Protein AF-A0A956L7J0-F1 (afdb_monomer_lite)

pLDDT: mean 88.33, std 12.63, range [46.91, 97.81]

Radius of gyration: 18.57 Å; chains: 1; bounding box: 39×32×46 Å

Secondary structure (DSSP, 8-state):
--HHHHHHHHHHHHHHHHHHHHHHHHHS--EEEEEEEEPTTT-PEEEEEE-HHHHHHHHHHHHHHHHHTTS--

Structure (mmCIF, N/CA/C/O backbone):
data_AF-A0A956L7J0-F1
#
_entry.id   AF-A0A956L7J0-F1
#
loop_
_atom_site.group_PDB
_atom_site.id
_atom_site.type_symbol
_atom_site.label_atom_id
_atom_site.label_alt_id
_atom_site.label_comp_id
_atom_site.label_asym_id
_atom_site.label_entity_id
_atom_site.label_seq_id
_atom_site.pdbx_PDB_ins_code
_atom_site.Cartn_x
_atom_site.Cartn_y
_atom_site.Cartn_z
_atom_site.occupancy
_atom_site.B_iso_or_equiv
_atom_site.auth_seq_id
_atom_site.auth_comp_id
_atom_site.auth_asym_id
_atom_site.auth_atom_id
_atom_site.pdbx_PDB_model_num
ATOM 1 N N . MET A 1 1 ? 17.310 22.580 -21.864 1.00 46.91 1 MET A N 1
ATOM 2 C CA . MET A 1 1 ? 15.908 22.674 -21.391 1.00 46.91 1 MET A CA 1
ATOM 3 C C . MET A 1 1 ? 15.294 21.273 -21.367 1.00 46.91 1 MET A C 1
ATOM 5 O O . MET A 1 1 ? 14.241 21.055 -21.936 1.00 46.91 1 MET A O 1
ATOM 9 N N . SER A 1 2 ? 16.003 20.329 -20.742 1.00 53.62 2 SER A N 1
ATOM 10 C CA . SER A 1 2 ? 15.697 18.887 -20.671 1.00 53.62 2 SER A CA 1
ATOM 11 C C . SER A 1 2 ? 15.821 18.355 -19.231 1.00 53.62 2 SER A C 1
ATOM 13 O O . SER A 1 2 ? 15.376 17.257 -18.931 1.00 53.62 2 SER A O 1
ATOM 15 N N . ASP A 1 3 ? 16.367 19.156 -18.305 1.00 52.59 3 ASP A N 1
ATOM 16 C CA . ASP A 1 3 ? 16.525 18.810 -16.882 1.00 52.59 3 ASP A CA 1
ATOM 17 C C . ASP A 1 3 ? 15.243 19.013 -16.051 1.00 52.59 3 ASP A C 1
ATOM 19 O O . ASP A 1 3 ? 15.079 18.453 -14.964 1.00 52.59 3 ASP A O 1
ATOM 23 N N . VAL A 1 4 ? 14.299 19.806 -16.569 1.00 53.56 4 VAL A N 1
ATOM 24 C CA . VAL A 1 4 ? 13.024 20.094 -15.890 1.00 53.56 4 VAL A CA 1
ATOM 25 C C . VAL A 1 4 ? 12.074 18.894 -15.975 1.00 53.56 4 VAL A C 1
ATOM 27 O O . VAL A 1 4 ? 11.378 18.596 -15.007 1.00 53.56 4 VAL A O 1
ATOM 30 N N . GLU A 1 5 ? 12.102 18.144 -17.081 1.00 50.28 5 GLU A N 1
ATOM 31 C CA . GLU A 1 5 ? 11.263 16.952 -17.269 1.00 50.28 5 GLU A CA 1
ATOM 32 C C . GLU A 1 5 ? 11.640 15.837 -16.279 1.00 50.28 5 GLU A C 1
ATOM 34 O O . GLU A 1 5 ? 10.758 15.240 -15.661 1.00 50.28 5 GLU A O 1
ATOM 39 N N . GLY A 1 6 ? 12.939 15.636 -16.016 1.00 56.78 6 GLY A N 1
ATOM 40 C CA . GLY A 1 6 ? 13.420 14.697 -14.991 1.00 56.78 6 GLY A CA 1
ATOM 41 C C . GLY A 1 6 ? 13.022 15.089 -13.560 1.00 56.78 6 GLY A C 1
ATOM 42 O O . GLY A 1 6 ? 12.733 14.223 -12.732 1.00 56.78 6 GLY A O 1
ATOM 43 N N . SER A 1 7 ? 12.926 16.393 -13.280 1.00 63.44 7 SER A N 1
ATOM 44 C CA . SER A 1 7 ? 12.551 16.925 -11.961 1.00 63.44 7 SER A CA 1
ATOM 45 C C . SER A 1 7 ? 11.049 16.798 -11.680 1.00 63.44 7 SER A C 1
ATOM 47 O O . SER A 1 7 ? 10.653 16.405 -10.581 1.00 63.44 7 SER A O 1
ATOM 49 N N . CYS A 1 8 ? 10.198 17.073 -12.675 1.00 67.56 8 CYS A N 1
ATOM 50 C CA . CYS A 1 8 ? 8.749 16.893 -12.551 1.00 67.56 8 CYS A CA 1
ATOM 51 C C . CYS A 1 8 ? 8.369 15.415 -12.397 1.00 67.56 8 CYS A C 1
ATOM 53 O O . CYS A 1 8 ? 7.514 15.091 -11.571 1.00 67.56 8 CYS A O 1
ATOM 55 N N . VAL A 1 9 ? 9.028 14.515 -13.136 1.00 76.81 9 VAL A N 1
ATOM 56 C CA . VAL A 1 9 ? 8.818 13.067 -12.988 1.00 76.81 9 VAL A CA 1
ATOM 57 C C . VAL A 1 9 ? 9.213 12.612 -11.583 1.00 76.81 9 VAL A C 1
ATOM 59 O O . VAL A 1 9 ? 8.400 11.982 -10.909 1.00 76.81 9 VAL A O 1
ATOM 62 N N . GLY A 1 10 ? 10.397 13.003 -11.095 1.00 77.31 10 GLY A N 1
ATOM 63 C CA . GLY A 1 10 ? 10.844 12.689 -9.733 1.00 77.31 10 GLY A CA 1
ATOM 64 C C . GLY A 1 10 ? 9.888 13.187 -8.640 1.00 77.31 10 GLY A C 1
ATOM 65 O O . GLY A 1 10 ? 9.653 12.482 -7.661 1.00 77.31 10 GLY A O 1
ATOM 66 N N . MET A 1 11 ? 9.275 14.360 -8.832 1.00 84.44 11 MET A N 1
ATOM 67 C CA . MET A 1 11 ? 8.294 14.926 -7.896 1.00 84.44 11 MET A CA 1
ATOM 68 C C . MET A 1 11 ? 6.947 14.186 -7.906 1.00 84.44 11 MET A C 1
ATOM 70 O O . MET A 1 11 ? 6.282 14.109 -6.873 1.00 84.44 11 MET A O 1
ATOM 74 N N . LEU A 1 12 ? 6.533 13.638 -9.052 1.00 89.06 12 LEU A N 1
ATOM 75 C CA . LEU A 1 12 ? 5.254 12.934 -9.195 1.00 89.06 12 LEU A CA 1
ATOM 76 C C . LEU A 1 12 ? 5.334 11.448 -8.824 1.00 89.06 12 LEU A C 1
ATOM 78 O O . LEU A 1 12 ? 4.312 10.874 -8.442 1.00 89.06 12 LEU A O 1
ATOM 82 N N . VAL A 1 13 ? 6.522 10.834 -8.876 1.00 90.00 13 VAL A N 1
ATOM 83 C CA . VAL A 1 13 ? 6.726 9.416 -8.519 1.00 90.00 13 VAL A CA 1
ATOM 84 C C . VAL A 1 13 ? 6.128 9.059 -7.148 1.00 90.00 13 VAL A C 1
ATOM 86 O O . VAL A 1 13 ? 5.361 8.094 -7.096 1.00 90.00 13 VAL A O 1
ATOM 89 N N . PRO A 1 14 ? 6.359 9.816 -6.053 1.00 91.12 14 PRO A N 1
ATOM 90 C CA . PRO A 1 14 ? 5.724 9.525 -4.769 1.00 91.12 14 PRO A CA 1
ATOM 91 C C . PRO A 1 14 ? 4.196 9.506 -4.859 1.00 91.12 14 PRO A C 1
ATOM 93 O O . PRO A 1 14 ? 3.564 8.606 -4.315 1.00 91.12 14 PRO A O 1
ATOM 96 N N . GLY A 1 15 ? 3.594 10.453 -5.586 1.00 94.38 15 GLY A N 1
ATOM 97 C CA . GLY A 1 15 ? 2.144 10.520 -5.774 1.00 94.38 15 GLY A CA 1
ATOM 98 C C . GLY A 1 15 ? 1.589 9.282 -6.477 1.00 94.38 15 GLY A C 1
ATOM 99 O O . GLY A 1 15 ? 0.583 8.724 -6.038 1.00 94.38 15 GLY A O 1
ATOM 100 N N . VAL A 1 16 ? 2.279 8.803 -7.515 1.00 93.31 16 VAL A N 1
ATOM 101 C CA . VAL A 1 16 ? 1.913 7.564 -8.221 1.00 93.31 16 VAL A CA 1
ATOM 102 C C . VAL A 1 16 ? 2.027 6.353 -7.294 1.00 93.31 16 VAL A C 1
ATOM 104 O O . VAL A 1 16 ? 1.103 5.542 -7.232 1.00 93.31 16 VAL A O 1
ATOM 107 N N . VAL A 1 17 ? 3.119 6.247 -6.530 1.00 93.69 17 VAL A N 1
ATOM 10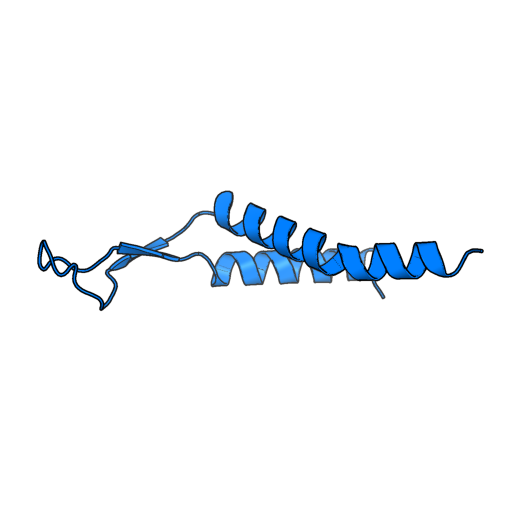8 C CA . VAL A 1 17 ? 3.335 5.139 -5.585 1.00 93.69 17 VAL A CA 1
ATOM 109 C C . VAL A 1 17 ? 2.268 5.136 -4.489 1.00 93.69 17 VAL A C 1
ATOM 111 O O . VAL A 1 17 ? 1.651 4.101 -4.241 1.00 93.69 17 VAL A O 1
ATOM 114 N N . TYR A 1 18 ? 1.980 6.282 -3.867 1.00 95.75 18 TYR A N 1
ATOM 115 C CA . TYR A 1 18 ? 0.918 6.382 -2.862 1.00 95.75 18 TYR A CA 1
ATOM 116 C C . TYR A 1 18 ? -0.465 6.099 -3.452 1.00 95.75 18 TYR A C 1
ATOM 118 O O . TYR A 1 18 ? -1.269 5.428 -2.805 1.00 95.75 18 TYR A O 1
ATOM 126 N N . GLY A 1 19 ? -0.734 6.548 -4.680 1.00 97.44 19 GLY A N 1
ATOM 127 C CA . GLY A 1 19 ? -1.964 6.229 -5.403 1.00 97.44 19 GLY A CA 1
ATOM 128 C C . GLY A 1 19 ? -2.130 4.724 -5.628 1.00 97.44 19 GLY A C 1
ATOM 129 O O . GLY A 1 19 ? -3.184 4.170 -5.319 1.00 97.44 19 GLY A O 1
ATOM 130 N N . LEU A 1 20 ? -1.075 4.039 -6.077 1.00 96.69 20 LEU A N 1
ATOM 131 C CA . LEU A 1 20 ? -1.063 2.581 -6.227 1.00 96.69 20 LEU A CA 1
ATOM 132 C C . LEU A 1 20 ? -1.320 1.873 -4.888 1.00 96.69 20 LEU A C 1
ATOM 134 O O . LEU A 1 20 ? -2.163 0.977 -4.812 1.00 96.69 20 LEU A O 1
ATOM 138 N N . VAL A 1 21 ? -0.633 2.292 -3.821 1.00 96.69 21 VAL A N 1
ATOM 139 C CA . VAL A 1 21 ? -0.814 1.725 -2.475 1.00 96.69 21 VAL A CA 1
ATOM 140 C C . VAL A 1 21 ? -2.243 1.945 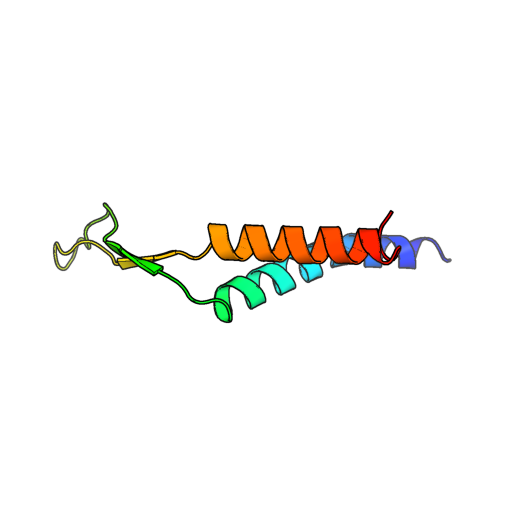-1.976 1.00 96.69 21 VAL A C 1
ATOM 142 O O . VAL A 1 21 ? -2.836 1.023 -1.411 1.00 96.69 21 VAL A O 1
ATOM 145 N N . LEU A 1 22 ? -2.823 3.125 -2.207 1.00 96.88 22 LEU A N 1
ATOM 146 C CA . LEU A 1 22 ? -4.213 3.424 -1.868 1.00 96.88 22 LEU A CA 1
ATOM 147 C C . LEU A 1 22 ? -5.172 2.486 -2.608 1.00 96.88 22 LEU A C 1
ATOM 149 O O . LEU A 1 22 ? -6.025 1.868 -1.972 1.00 96.88 22 LEU A O 1
ATOM 153 N N . VAL A 1 23 ? -5.006 2.325 -3.923 1.00 97.69 23 VAL A N 1
ATOM 154 C CA . VAL A 1 23 ? -5.822 1.403 -4.729 1.00 97.69 23 VAL A CA 1
ATOM 155 C C . VAL A 1 23 ? -5.727 -0.023 -4.186 1.00 97.69 23 VAL A C 1
ATOM 157 O O . VAL A 1 23 ? -6.756 -0.674 -4.003 1.00 97.69 23 VAL A O 1
ATOM 160 N N . LEU A 1 24 ? -4.527 -0.491 -3.836 1.00 97.00 24 LEU A N 1
ATOM 161 C CA . LEU A 1 24 ? -4.342 -1.806 -3.218 1.00 97.00 24 LEU A CA 1
ATOM 162 C C . LEU A 1 24 ? -5.112 -1.943 -1.896 1.00 97.00 24 LEU A C 1
ATOM 164 O O . LEU A 1 24 ? -5.757 -2.967 -1.672 1.00 97.00 24 LEU A O 1
ATOM 168 N N . HIS A 1 25 ? -5.108 -0.916 -1.041 1.00 96.00 25 HIS A N 1
ATOM 169 C CA . HIS A 1 25 ? -5.884 -0.928 0.205 1.00 96.00 25 HIS A CA 1
ATOM 170 C C . HIS A 1 25 ? -7.402 -0.975 -0.035 1.00 96.00 25 HIS A C 1
ATOM 172 O O . HIS A 1 25 ? -8.142 -1.484 0.817 1.00 96.00 25 HIS A O 1
ATOM 178 N N . LEU A 1 26 ? -7.886 -0.443 -1.157 1.00 94.94 26 LEU A N 1
ATOM 179 C CA . LEU A 1 26 ? -9.308 -0.460 -1.504 1.00 94.94 26 LEU A CA 1
ATOM 180 C C . LEU A 1 26 ? -9.732 -1.811 -2.091 1.00 94.94 26 LEU A C 1
ATOM 182 O O . LEU A 1 26 ? -10.760 -2.349 -1.679 1.00 94.94 26 LEU A O 1
ATOM 186 N N . VAL A 1 27 ? -8.929 -2.367 -3.002 1.00 96.31 27 VAL A N 1
ATOM 187 C CA . VAL A 1 27 ? -9.268 -3.577 -3.769 1.00 96.31 27 VAL A CA 1
ATOM 188 C C . VAL A 1 27 ? -8.998 -4.863 -2.988 1.00 96.31 27 VAL A C 1
ATOM 190 O O . VAL A 1 27 ? -9.783 -5.807 -3.077 1.00 96.31 27 VAL A O 1
ATOM 193 N N . LEU A 1 28 ? -7.907 -4.930 -2.218 1.00 94.94 28 LEU A N 1
ATOM 194 C CA . LEU A 1 28 ? -7.554 -6.153 -1.499 1.00 94.94 28 LEU A CA 1
ATOM 195 C C . LEU A 1 28 ? -8.503 -6.416 -0.318 1.00 94.94 28 LEU A C 1
ATOM 197 O O . LEU A 1 28 ? -8.944 -5.471 0.356 1.00 94.94 28 LEU A O 1
ATOM 201 N N . PRO A 1 29 ? -8.794 -7.701 -0.027 1.00 92.75 29 PRO A N 1
ATOM 202 C CA . PRO A 1 29 ? -9.656 -8.071 1.083 1.00 92.75 29 PRO A CA 1
ATOM 203 C C . PRO A 1 29 ? -9.068 -7.559 2.395 1.00 92.75 29 PRO A C 1
ATOM 205 O O . PRO A 1 29 ? -7.857 -7.579 2.612 1.00 92.75 29 PRO A O 1
ATOM 208 N N . ALA A 1 30 ? -9.946 -7.101 3.282 1.00 93.50 30 ALA A N 1
ATOM 209 C CA . ALA A 1 30 ? -9.539 -6.555 4.562 1.00 93.50 30 ALA A CA 1
ATOM 210 C C . ALA A 1 30 ? -10.207 -7.268 5.725 1.00 93.50 30 ALA A C 1
ATOM 212 O O . ALA A 1 30 ? -11.398 -7.589 5.700 1.00 93.50 30 ALA A O 1
ATOM 213 N N . GLN A 1 31 ? -9.416 -7.478 6.767 1.00 91.81 31 GLN A N 1
ATOM 214 C CA . GLN A 1 31 ? -9.853 -8.107 7.996 1.00 91.81 31 GLN A CA 1
ATOM 215 C C . GLN A 1 31 ? -10.429 -7.043 8.927 1.00 91.81 31 GLN A C 1
ATOM 217 O O . GLN A 1 31 ? -9.812 -6.007 9.162 1.00 91.81 31 GLN A O 1
ATOM 222 N N . HIS A 1 32 ? -11.624 -7.297 9.456 1.00 91.38 32 HIS A N 1
ATOM 223 C CA . HIS A 1 32 ? -12.254 -6.408 10.425 1.00 91.38 32 HIS A CA 1
ATOM 224 C C . HIS A 1 32 ? -11.923 -6.876 11.840 1.00 91.38 32 HIS A C 1
ATOM 226 O O . HIS A 1 32 ? -12.444 -7.894 12.295 1.00 91.38 32 HIS A O 1
ATOM 232 N N . VAL A 1 33 ? -11.077 -6.129 12.542 1.00 90.19 33 VAL A N 1
ATOM 233 C CA . VAL A 1 33 ? -10.614 -6.459 13.896 1.00 90.19 33 VAL A CA 1
ATOM 234 C C . VAL A 1 33 ? -11.237 -5.489 14.893 1.00 90.19 33 VAL A C 1
ATOM 236 O O . VAL A 1 33 ? -11.352 -4.295 14.622 1.00 90.19 33 VAL A O 1
ATOM 239 N N . ARG A 1 34 ? -11.680 -5.992 16.051 1.00 91.38 34 ARG A N 1
ATOM 240 C CA . ARG A 1 34 ? -12.125 -5.123 17.148 1.00 91.38 34 ARG A CA 1
ATOM 241 C C . ARG A 1 34 ? -10.907 -4.405 17.722 1.00 91.38 34 ARG A C 1
ATOM 243 O O . ARG A 1 34 ? -9.981 -5.046 18.207 1.00 91.38 34 ARG A O 1
ATOM 250 N N . GLY A 1 35 ? -10.918 -3.088 17.617 1.00 87.31 35 GLY A N 1
ATOM 251 C CA . GLY A 1 35 ? -9.914 -2.198 18.160 1.00 87.31 35 GLY A CA 1
ATOM 252 C C . GLY A 1 35 ? -10.005 -2.072 19.675 1.00 87.31 35 GLY A C 1
ATOM 253 O O . GLY A 1 35 ? -10.989 -2.460 20.305 1.00 87.31 35 GLY A O 1
ATOM 254 N N . TYR A 1 36 ? -8.955 -1.499 20.254 1.00 88.81 36 TYR A N 1
ATOM 255 C CA . TYR A 1 36 ? -8.881 -1.209 21.685 1.00 88.81 36 TYR A CA 1
ATOM 256 C C . TYR A 1 36 ? -9.591 0.104 22.048 1.00 88.81 36 TYR A C 1
ATOM 258 O O . TYR A 1 36 ? -10.007 0.287 23.190 1.00 88.81 36 TYR A O 1
ATOM 266 N N . VAL A 1 37 ? -9.742 1.016 21.080 1.00 90.38 37 VAL A N 1
ATOM 267 C CA . VAL A 1 37 ? -10.457 2.279 21.274 1.00 90.38 37 VAL A CA 1
ATOM 268 C C . VAL A 1 37 ? -11.950 1.998 21.360 1.00 90.38 37 VAL A C 1
ATOM 270 O O . VAL A 1 37 ? -12.523 1.348 20.482 1.00 90.38 37 VAL A O 1
ATOM 273 N N . ARG A 1 38 ? -12.580 2.510 22.416 1.00 90.75 38 ARG A N 1
ATOM 274 C CA . ARG A 1 38 ? -14.033 2.509 22.564 1.00 90.75 38 ARG A CA 1
ATOM 275 C C . ARG A 1 38 ? -14.602 3.810 22.036 1.00 90.75 38 ARG A C 1
ATOM 277 O O . ARG A 1 38 ? -14.041 4.878 22.268 1.00 90.75 38 ARG A O 1
ATOM 284 N N . ASP A 1 39 ? -15.718 3.695 21.340 1.00 87.75 39 ASP A N 1
ATOM 285 C CA . ASP A 1 39 ? -16.520 4.839 20.948 1.00 87.75 39 ASP A CA 1
ATOM 286 C C . ASP A 1 39 ? -17.018 5.560 22.220 1.00 87.75 39 ASP A C 1
ATOM 288 O O . ASP A 1 39 ? -17.651 4.919 23.065 1.00 87.75 39 ASP A O 1
ATOM 292 N N . PRO A 1 40 ? -16.728 6.862 22.398 1.00 86.38 40 PRO A N 1
ATOM 293 C CA . PRO A 1 40 ? -17.147 7.612 23.580 1.00 86.38 40 PRO A CA 1
ATOM 294 C C . PRO A 1 40 ? -18.669 7.784 23.682 1.00 86.38 40 PRO A C 1
ATOM 296 O O . PRO A 1 40 ? -19.171 7.989 24.785 1.00 86.38 40 PRO A O 1
ATOM 299 N N . ALA A 1 41 ? -19.409 7.684 22.574 1.00 89.94 41 ALA A N 1
ATOM 300 C CA . ALA A 1 41 ? -20.865 7.805 22.560 1.00 89.94 41 ALA A CA 1
ATOM 301 C C . ALA A 1 41 ? -21.571 6.475 22.869 1.00 89.94 41 ALA A C 1
ATOM 303 O O . ALA A 1 41 ? -22.622 6.472 23.506 1.00 89.94 41 ALA A O 1
ATOM 304 N N . THR A 1 42 ? -21.012 5.342 22.429 1.00 87.69 42 THR A N 1
ATOM 305 C CA . THR A 1 42 ? -21.683 4.027 22.524 1.00 87.69 42 THR A CA 1
ATOM 306 C C . THR A 1 42 ? -20.998 3.033 23.464 1.00 87.69 42 THR A C 1
ATOM 308 O O . THR A 1 42 ? -21.577 2.002 23.804 1.00 87.69 42 THR A O 1
ATOM 311 N N . GLY A 1 43 ? -19.759 3.299 23.879 1.00 86.75 43 GLY A N 1
ATOM 312 C CA . GLY A 1 43 ? -18.951 2.411 24.718 1.00 86.75 43 GLY A CA 1
ATOM 313 C C . GLY A 1 43 ? -18.480 1.127 24.020 1.00 86.75 43 GLY A C 1
ATOM 314 O O . GLY A 1 43 ? -17.756 0.335 24.631 1.00 86.75 43 GLY A O 1
ATOM 315 N N . GLN A 1 44 ? -18.859 0.906 22.758 1.00 89.62 44 GLN A N 1
ATOM 316 C CA . GLN A 1 44 ? -18.488 -0.279 21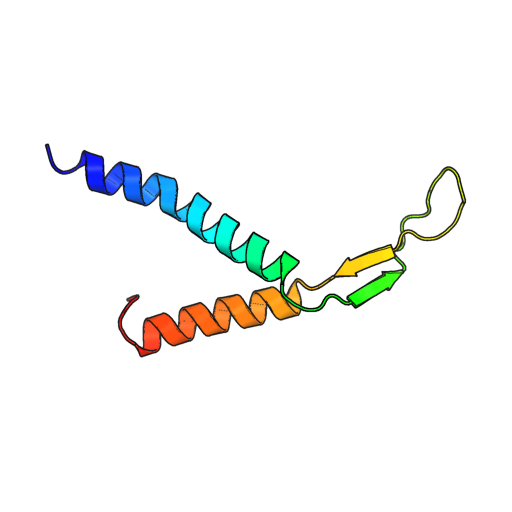.987 1.00 89.62 44 GLN A CA 1
ATOM 317 C C . GLN A 1 44 ? -17.073 -0.138 21.397 1.00 89.62 44 GLN A C 1
ATOM 319 O O . GLN A 1 44 ? -16.662 0.967 21.037 1.00 89.62 44 GLN A O 1
ATOM 324 N N . PRO A 1 45 ? -16.301 -1.236 21.273 1.00 89.50 45 PRO A N 1
ATOM 325 C CA . PRO A 1 45 ? -14.992 -1.197 20.629 1.00 89.50 45 PRO A CA 1
ATOM 326 C C . PRO A 1 45 ? -15.126 -0.900 19.131 1.00 89.50 45 PRO A C 1
ATOM 328 O O . PRO A 1 45 ? -15.896 -1.556 18.420 1.00 89.50 45 PRO A O 1
ATOM 331 N N . LEU A 1 46 ? -14.341 0.062 18.645 1.00 90.25 46 LEU A N 1
ATOM 332 C CA . LEU A 1 46 ? -14.318 0.455 17.239 1.00 90.25 46 LEU A CA 1
ATOM 333 C C . LEU A 1 46 ? -13.805 -0.701 16.369 1.00 90.25 46 LEU A C 1
ATOM 335 O O . LEU A 1 46 ? -12.915 -1.443 16.772 1.00 90.25 46 LEU A O 1
ATOM 339 N N . ARG A 1 47 ? -14.357 -0.884 15.168 1.00 90.69 47 ARG A N 1
ATOM 340 C CA . ARG A 1 47 ? -13.918 -1.942 14.242 1.00 90.69 47 ARG A CA 1
ATOM 341 C C . ARG A 1 47 ? -12.928 -1.359 13.240 1.00 90.69 47 ARG A C 1
ATOM 343 O O . ARG A 1 47 ? -13.278 -0.453 12.490 1.00 90.69 47 ARG A O 1
ATOM 350 N N . TYR A 1 48 ? -11.711 -1.889 13.215 1.00 90.94 48 TYR A N 1
ATOM 351 C CA . TYR A 1 48 ? -10.668 -1.495 12.272 1.00 90.94 48 TYR A CA 1
ATOM 352 C C . TYR A 1 48 ? -10.670 -2.403 11.056 1.00 90.94 48 TYR A C 1
ATOM 354 O O . TYR A 1 48 ? -10.738 -3.623 11.193 1.00 90.94 48 TYR A O 1
ATOM 362 N N . ARG A 1 49 ? -10.548 -1.805 9.873 1.00 91.50 49 ARG A N 1
ATOM 363 C CA . ARG A 1 49 ? -10.343 -2.515 8.612 1.00 91.50 49 ARG A CA 1
ATOM 364 C C . ARG A 1 49 ? -8.838 -2.591 8.345 1.00 91.50 49 ARG A C 1
ATOM 366 O O . ARG A 1 49 ? -8.228 -1.586 7.998 1.00 91.50 49 ARG A O 1
ATOM 373 N N . LEU A 1 50 ? -8.247 -3.767 8.537 1.00 93.81 50 LEU A N 1
ATOM 374 C CA . LEU A 1 50 ? -6.810 -4.007 8.421 1.00 93.81 50 LEU A CA 1
ATOM 375 C C . LEU A 1 50 ? -6.504 -4.892 7.211 1.00 93.81 50 LEU A C 1
ATOM 377 O O . LEU A 1 50 ? -7.003 -6.009 7.094 1.00 93.81 50 LEU A O 1
ATOM 381 N N . ASN A 1 51 ? -5.654 -4.398 6.320 1.00 96.19 51 ASN A N 1
ATOM 382 C CA . ASN A 1 51 ? -5.10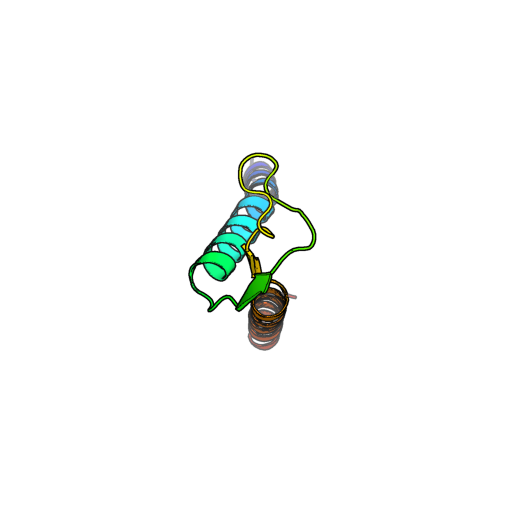4 -5.154 5.191 1.00 96.19 51 ASN A CA 1
ATOM 383 C C . ASN A 1 51 ? -3.633 -4.819 4.906 1.00 96.19 51 ASN A C 1
ATOM 385 O O . ASN A 1 51 ? -3.101 -5.246 3.886 1.00 96.19 51 ASN A O 1
ATOM 389 N N . GLY A 1 52 ? -2.957 -4.105 5.812 1.00 93.56 52 GLY A N 1
ATOM 390 C CA . GLY A 1 52 ? -1.598 -3.611 5.584 1.00 93.56 52 GLY A CA 1
ATOM 391 C C . GLY A 1 52 ? -0.584 -4.711 5.262 1.00 93.56 52 GLY A C 1
ATOM 392 O O . GLY A 1 52 ? 0.242 -4.526 4.381 1.00 93.56 52 GLY A O 1
ATOM 393 N N . VAL A 1 53 ? -0.682 -5.886 5.899 1.00 95.31 53 VAL A N 1
ATOM 394 C CA . VAL A 1 53 ? 0.222 -7.020 5.618 1.00 95.31 53 VAL A CA 1
ATOM 395 C C . VAL A 1 53 ? 0.013 -7.575 4.206 1.00 95.31 53 VAL A C 1
ATOM 397 O O . VAL A 1 53 ? 0.983 -7.839 3.500 1.00 95.31 53 VAL A O 1
ATOM 400 N N . LEU A 1 54 ? -1.243 -7.711 3.766 1.00 96.25 54 LEU A N 1
ATOM 401 C CA . LEU A 1 54 ? -1.563 -8.164 2.409 1.00 96.25 54 LEU A CA 1
ATOM 402 C C . LEU A 1 54 ? -1.105 -7.146 1.363 1.00 96.25 54 LEU A C 1
ATOM 404 O O . LEU A 1 54 ? -0.516 -7.525 0.354 1.00 96.25 54 LEU A O 1
ATOM 408 N N . VAL A 1 55 ? -1.336 -5.856 1.622 1.00 97.50 55 VAL A N 1
ATOM 409 C CA . VAL A 1 55 ? -0.883 -4.775 0.741 1.00 97.50 55 VAL A CA 1
ATOM 410 C C . VAL A 1 55 ? 0.641 -4.744 0.662 1.00 97.50 55 VAL A C 1
ATOM 412 O O . VAL A 1 55 ? 1.176 -4.665 -0.438 1.00 97.50 55 VAL A O 1
ATOM 415 N N . LEU A 1 56 ? 1.343 -4.865 1.793 1.00 96.50 56 LEU A N 1
ATOM 416 C CA . LEU A 1 56 ? 2.804 -4.927 1.827 1.00 96.50 56 LEU A CA 1
ATOM 417 C C . LEU A 1 56 ? 3.325 -6.085 0.971 1.00 96.50 56 LEU A C 1
ATOM 419 O O . LEU A 1 56 ? 4.193 -5.875 0.128 1.00 96.50 56 LEU A O 1
ATOM 423 N N . GLY A 1 57 ? 2.765 -7.286 1.145 1.00 97.81 57 GLY A N 1
ATOM 424 C CA . GLY A 1 57 ? 3.135 -8.450 0.339 1.00 97.81 5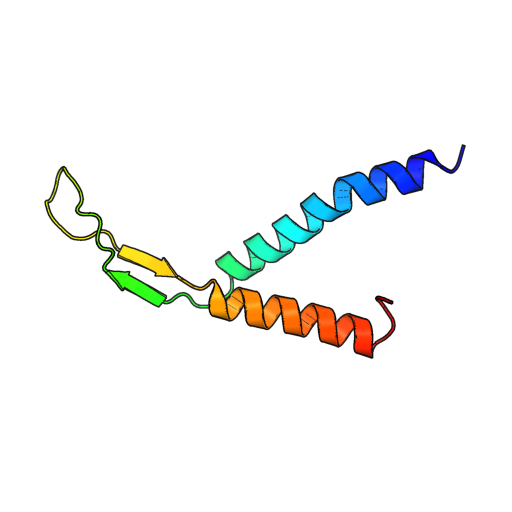7 GLY A CA 1
ATOM 425 C C . GLY A 1 57 ? 2.908 -8.225 -1.158 1.00 97.81 57 GLY A C 1
ATOM 426 O O . GLY A 1 57 ? 3.776 -8.546 -1.966 1.00 97.81 57 GLY A O 1
ATOM 427 N N . ALA A 1 58 ? 1.785 -7.611 -1.533 1.00 97.25 58 ALA A N 1
ATOM 428 C CA . ALA A 1 58 ? 1.492 -7.287 -2.925 1.00 97.25 58 ALA A CA 1
ATOM 429 C C . ALA A 1 58 ? 2.448 -6.225 -3.503 1.00 97.25 58 ALA A C 1
ATOM 431 O O . ALA A 1 58 ? 2.919 -6.392 -4.624 1.00 97.25 58 ALA A O 1
ATOM 432 N N . VAL A 1 59 ? 2.794 -5.177 -2.746 1.00 97.12 59 VAL A N 1
ATOM 433 C CA . VAL A 1 59 ? 3.784 -4.165 -3.166 1.00 97.12 59 VAL A CA 1
ATOM 434 C C . VAL A 1 59 ? 5.158 -4.798 -3.376 1.00 97.12 59 VAL A C 1
ATOM 436 O O . VAL A 1 59 ? 5.784 -4.561 -4.406 1.00 97.12 59 VAL A O 1
ATOM 439 N N . LEU A 1 60 ? 5.608 -5.639 -2.440 1.00 97.00 60 LEU A N 1
ATOM 440 C CA . LEU A 1 60 ? 6.874 -6.362 -2.575 1.00 97.00 60 LEU A CA 1
ATOM 441 C C . LEU A 1 60 ? 6.861 -7.301 -3.786 1.00 97.00 60 LEU A C 1
ATOM 443 O O . LEU A 1 60 ? 7.847 -7.360 -4.512 1.00 97.00 60 LEU A O 1
ATOM 447 N N . GLY A 1 61 ? 5.745 -7.991 -4.037 1.00 97.06 61 GLY A N 1
ATOM 448 C CA . GLY A 1 61 ? 5.579 -8.848 -5.211 1.00 97.06 61 GLY A CA 1
ATOM 449 C C . GLY A 1 61 ? 5.626 -8.073 -6.530 1.00 97.06 61 GLY A C 1
ATOM 450 O O . GLY A 1 61 ? 6.303 -8.502 -7.461 1.00 97.06 61 GLY A O 1
ATOM 451 N N . LEU A 1 62 ? 4.965 -6.913 -6.603 1.00 95.88 62 LEU A N 1
ATOM 452 C CA . LEU A 1 62 ? 5.015 -6.027 -7.772 1.00 95.88 62 LEU A CA 1
ATOM 453 C C . LEU A 1 62 ? 6.429 -5.492 -8.015 1.00 95.88 62 LEU A C 1
ATOM 455 O O . LEU A 1 62 ? 6.892 -5.490 -9.152 1.00 95.88 62 LEU A O 1
ATOM 459 N N . TRP A 1 63 ? 7.122 -5.074 -6.954 1.00 94.88 63 TRP A N 1
ATOM 460 C CA . TRP A 1 63 ? 8.498 -4.592 -7.048 1.00 94.88 63 TRP A CA 1
ATOM 461 C C . TRP A 1 63 ? 9.457 -5.700 -7.498 1.00 94.88 63 TRP A C 1
ATOM 463 O O . TRP A 1 63 ? 10.173 -5.527 -8.480 1.00 94.88 63 TRP A O 1
ATOM 473 N N . ALA A 1 64 ? 9.412 -6.867 -6.850 1.00 96.44 64 ALA A N 1
ATOM 474 C CA . ALA A 1 64 ? 10.241 -8.010 -7.220 1.00 96.44 64 ALA A CA 1
ATOM 475 C C . ALA A 1 64 ? 9.962 -8.479 -8.658 1.00 96.44 64 ALA A C 1
ATOM 477 O O . ALA A 1 64 ? 10.897 -8.802 -9.386 1.00 96.44 64 ALA A O 1
ATOM 478 N N . GLY A 1 65 ? 8.694 -8.474 -9.087 1.00 97.31 65 GLY A N 1
ATOM 479 C CA . GLY A 1 65 ? 8.305 -8.768 -10.467 1.00 97.31 65 GLY A CA 1
ATOM 480 C C . GLY A 1 65 ? 8.882 -7.762 -11.462 1.00 97.31 65 GLY A C 1
ATOM 481 O O . GLY A 1 65 ? 9.478 -8.161 -12.459 1.00 97.31 65 GLY A O 1
ATOM 482 N N . ALA A 1 66 ? 8.793 -6.467 -11.159 1.00 94.88 66 ALA A N 1
ATOM 483 C CA . ALA A 1 66 ? 9.361 -5.416 -11.997 1.00 94.88 66 ALA A CA 1
ATOM 484 C C . ALA A 1 66 ? 10.896 -5.519 -12.110 1.00 94.88 66 ALA A C 1
ATOM 486 O O . ALA A 1 66 ? 11.427 -5.373 -13.212 1.00 94.88 66 ALA A O 1
ATOM 487 N N . CYS A 1 67 ? 11.604 -5.838 -11.021 1.00 95.25 67 CYS A N 1
ATOM 488 C CA . CYS A 1 67 ? 13.044 -6.122 -11.061 1.00 95.25 67 CYS A CA 1
ATOM 489 C C . CYS A 1 67 ? 13.351 -7.390 -11.875 1.00 95.25 67 CYS A C 1
ATOM 491 O O . CYS A 1 67 ? 14.243 -7.382 -12.718 1.00 95.25 67 CYS A O 1
ATOM 493 N N . ALA A 1 68 ? 12.582 -8.470 -11.695 1.00 95.81 68 ALA A N 1
ATOM 494 C CA . ALA A 1 68 ? 12.767 -9.715 -12.448 1.00 95.81 68 ALA A CA 1
ATOM 495 C C . ALA A 1 68 ? 12.552 -9.539 -13.965 1.00 95.81 68 ALA A C 1
ATOM 497 O O . ALA A 1 68 ? 13.154 -10.256 -14.762 1.00 95.81 68 ALA A O 1
ATOM 498 N N . GLN A 1 69 ? 11.717 -8.577 -14.368 1.00 96.38 69 GLN A N 1
ATOM 499 C CA . GLN A 1 69 ? 11.488 -8.199 -15.766 1.00 96.38 69 GLN A CA 1
ATOM 500 C C . GLN A 1 69 ? 12.483 -7.146 -16.291 1.00 96.38 69 GLN A C 1
ATOM 502 O O . GLN A 1 69 ? 12.425 -6.799 -17.470 1.00 96.38 69 GLN A O 1
ATOM 507 N N . GLY A 1 70 ? 13.375 -6.624 -15.441 1.00 93.75 70 GLY A N 1
ATOM 508 C CA . GLY A 1 70 ? 14.340 -5.577 -15.790 1.00 93.75 70 GLY A CA 1
ATOM 509 C C . GLY A 1 70 ? 13.727 -4.186 -15.992 1.00 93.75 70 GLY A C 1
ATOM 510 O O . GLY A 1 70 ? 14.347 -3.333 -16.621 1.00 93.75 70 GLY A O 1
ATOM 511 N N . 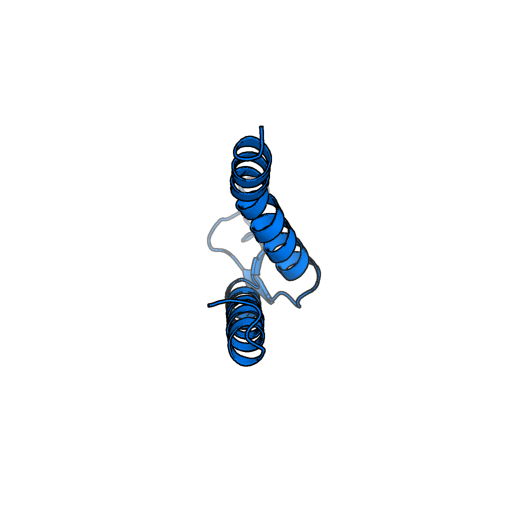TRP A 1 71 ? 12.502 -3.947 -15.506 1.00 90.31 71 TRP A N 1
ATOM 512 C CA . TRP A 1 71 ? 11.841 -2.632 -15.571 1.00 90.31 71 TRP A CA 1
ATOM 513 C C . TRP A 1 71 ? 12.383 -1.654 -14.532 1.00 90.31 71 TRP A C 1
ATOM 515 O O . TRP A 1 71 ? 12.346 -0.441 -14.732 1.00 90.31 71 TRP A O 1
ATOM 525 N N . LEU A 1 72 ? 12.851 -2.194 -13.412 1.00 84.88 72 LEU A N 1
ATOM 526 C CA . LEU A 1 72 ? 13.518 -1.468 -12.345 1.00 84.88 72 LEU A CA 1
ATOM 527 C C . LEU A 1 72 ? 14.932 -2.039 -12.180 1.00 84.88 72 LEU A C 1
ATOM 529 O O . LEU A 1 72 ? 15.112 -3.237 -12.425 1.00 84.88 72 LEU A O 1
ATOM 533 N N . PRO A 1 73 ? 15.914 -1.194 -11.812 1.00 72.69 73 PRO A N 1
ATOM 534 C CA . PRO A 1 73 ? 17.268 -1.647 -11.512 1.00 72.69 73 PRO A CA 1
ATOM 535 C C . PRO A 1 73 ? 17.317 -2.581 -10.295 1.00 72.69 73 PRO A C 1
ATOM 537 O O . PRO A 1 73 ? 16.370 -2.560 -9.470 1.00 72.69 73 PRO A O 1
#

Sequence (73 aa):
MSDVEGSCVGMLVPGVVYGLVLVLHLVLPAQHVRGYVRDPATGQPLRYRLNGVLVLGAVLGLWAGACAQGWLP

Foldseek 3Di:
DPVVVVVVCVVCVVVVVVVLLVVCLVPDQWDWDFAPDADPVPRGGDTDTDDVVVSVVVVVVVVVVCVVVVVDD